Protein AF-A0A969T5L8-F1 (afdb_monomer)

Mean predicted aligned error: 5.23 Å

Secondary structure (DSSP, 8-state):
--HHHHHHHHHHHHHHHHHHHHHHTS-HHHHHHHHHH-SS--HHHHHHHHHHHHHHHHHHHHHHHHHHHHTT-----

pLDDT: mean 90.13, std 11.82, range [40.94, 98.06]

Sequence (77 aa):
MDALSYLSEQRYYKEKIRAMEKKYKTTFEEFESKVKSGDKETFTDWDDYIDWKAYHKLNININKMIEDVRLGNFKVA

Radius of gyration: 15.65 Å; Cα contacts (8 Å, |Δi|>4): 41; chains: 1; bounding box: 38×22×43 Å

Foldseek 3Di:
DDLVVLVVLLVVLVVLLVVLCVVVVDHLVVLVCCQVVPPDHDVVSVVSNVVNVVSVVVNVVSVVVSVCVVVVVPPPD

Structure (mmCIF, N/CA/C/O backbone):
data_AF-A0A969T5L8-F1
#
_entry.id   AF-A0A969T5L8-F1
#
loop_
_atom_site.group_PDB
_atom_site.id
_atom_site.type_symbol
_atom_site.label_atom_id
_atom_site.label_alt_id
_atom_site.label_comp_id
_atom_site.label_asym_id
_atom_site.label_entity_id
_atom_site.label_seq_id
_atom_site.pdbx_PDB_ins_code
_atom_site.Cartn_x
_atom_site.Cartn_y
_atom_site.Cartn_z
_atom_site.occupancy
_atom_site.B_iso_or_equiv
_atom_site.auth_seq_id
_atom_site.auth_comp_id
_atom_site.auth_asym_id
_atom_site.auth_atom_id
_atom_site.pdbx_PDB_model_num
ATOM 1 N N . MET A 1 1 ? 13.888 3.494 -19.399 1.00 61.28 1 MET A N 1
ATOM 2 C CA . MET A 1 1 ? 13.999 3.231 -17.950 1.00 61.28 1 MET A CA 1
ATOM 3 C C . MET A 1 1 ? 14.764 1.926 -17.794 1.00 61.28 1 MET A C 1
ATOM 5 O O . MET A 1 1 ? 14.493 1.020 -18.573 1.00 61.28 1 MET A O 1
ATOM 9 N N . ASP A 1 2 ? 15.769 1.856 -16.922 1.00 77.94 2 ASP A N 1
ATOM 10 C CA . ASP A 1 2 ? 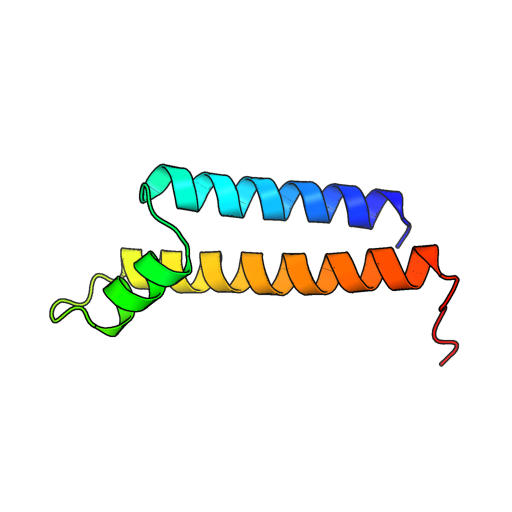16.646 0.680 -16.786 1.00 77.94 2 ASP A CA 1
ATOM 11 C C . ASP A 1 2 ? 16.209 -0.255 -15.638 1.00 77.94 2 ASP A C 1
ATOM 13 O O . ASP A 1 2 ? 15.354 0.087 -14.819 1.00 77.94 2 ASP A O 1
ATOM 17 N N . ALA A 1 3 ? 16.785 -1.462 -15.579 1.00 80.88 3 ALA A N 1
ATOM 18 C CA . ALA A 1 3 ? 16.446 -2.463 -14.562 1.00 80.88 3 ALA A CA 1
ATOM 19 C C . ALA A 1 3 ? 16.688 -1.961 -13.123 1.00 80.88 3 ALA A C 1
ATOM 21 O O . ALA A 1 3 ? 15.948 -2.317 -12.205 1.00 80.88 3 ALA A O 1
ATOM 22 N N . LEU A 1 4 ? 17.707 -1.120 -12.926 1.00 86.12 4 LEU A N 1
ATOM 23 C CA . LEU A 1 4 ? 18.039 -0.533 -11.628 1.00 86.12 4 LEU A CA 1
ATOM 24 C C . LEU A 1 4 ? 16.956 0.443 -11.151 1.00 86.12 4 LEU A C 1
ATOM 26 O O . LEU A 1 4 ? 16.585 0.408 -9.976 1.00 86.12 4 LEU A O 1
ATOM 30 N N . SER A 1 5 ? 16.404 1.252 -12.056 1.00 90.00 5 SER A N 1
ATOM 31 C CA . SER A 1 5 ? 15.298 2.172 -11.767 1.00 90.00 5 SER A CA 1
ATOM 32 C C . SER A 1 5 ? 14.072 1.412 -11.260 1.00 90.00 5 SER A C 1
ATOM 34 O O . SER A 1 5 ? 13.549 1.730 -10.193 1.00 90.00 5 SER A O 1
ATOM 36 N N . TYR A 1 6 ? 13.679 0.333 -11.947 1.00 90.75 6 TYR A N 1
ATOM 37 C CA . TYR A 1 6 ? 12.535 -0.481 -11.527 1.00 90.75 6 TYR A CA 1
ATOM 38 C C . TYR A 1 6 ? 12.745 -1.154 -10.164 1.00 90.75 6 TYR A C 1
ATOM 40 O O . TYR A 1 6 ? 11.817 -1.225 -9.360 1.00 90.75 6 TYR A O 1
ATOM 48 N N . LEU A 1 7 ? 13.960 -1.626 -9.862 1.00 92.44 7 LEU A N 1
ATOM 49 C CA . LEU A 1 7 ? 14.274 -2.215 -8.553 1.00 92.44 7 LEU A CA 1
ATOM 50 C C . LEU A 1 7 ? 14.223 -1.179 -7.421 1.00 92.44 7 LEU A C 1
ATOM 52 O O . LEU A 1 7 ? 13.751 -1.488 -6.323 1.00 92.44 7 LEU A O 1
ATOM 56 N N . SER A 1 8 ? 14.678 0.048 -7.683 1.00 94.50 8 SER A N 1
ATOM 57 C CA . SER A 1 8 ? 14.582 1.162 -6.734 1.00 94.50 8 SER A CA 1
ATOM 58 C C . SER A 1 8 ? 13.122 1.515 -6.435 1.00 94.50 8 SER A C 1
ATOM 60 O O . SER A 1 8 ? 12.721 1.583 -5.271 1.00 94.50 8 SER A O 1
ATOM 62 N N . GLU A 1 9 ? 12.292 1.642 -7.473 1.00 94.75 9 GLU A N 1
ATOM 63 C CA . GLU A 1 9 ? 10.857 1.898 -7.316 1.00 94.75 9 GLU A CA 1
ATOM 64 C C . GLU A 1 9 ? 10.146 0.753 -6.585 1.00 94.75 9 GLU A C 1
ATOM 66 O O . GLU A 1 9 ? 9.361 0.991 -5.667 1.00 94.75 9 GLU A O 1
ATOM 71 N N . GLN A 1 10 ? 10.465 -0.503 -6.912 1.00 96.00 10 GLN A N 1
ATOM 72 C CA . GLN A 1 10 ? 9.925 -1.665 -6.202 1.00 96.00 10 GLN A CA 1
ATOM 73 C C . GLN A 1 10 ? 10.231 -1.586 -4.701 1.00 96.00 10 GLN A C 1
ATOM 75 O O . GLN A 1 10 ? 9.362 -1.849 -3.865 1.00 96.00 10 GLN A O 1
ATOM 80 N N . ARG A 1 11 ? 11.468 -1.220 -4.343 1.00 96.50 11 ARG A N 1
ATOM 81 C CA . ARG A 1 11 ? 11.865 -1.043 -2.945 1.00 96.50 11 ARG A CA 1
ATOM 82 C C . ARG A 1 11 ? 11.047 0.061 -2.279 1.00 96.50 11 ARG A C 1
ATOM 84 O O . ARG A 1 11 ? 10.537 -0.165 -1.184 1.00 96.50 11 ARG A O 1
ATOM 91 N N . TYR A 1 12 ? 10.876 1.199 -2.947 1.00 97.12 12 TYR A N 1
ATOM 92 C CA . TYR A 1 12 ? 10.072 2.310 -2.443 1.00 97.12 12 TYR A CA 1
ATOM 93 C C . TYR A 1 12 ? 8.632 1.880 -2.121 1.00 97.12 12 TYR A C 1
ATOM 95 O O . TYR A 1 12 ? 8.166 2.082 -0.999 1.00 97.12 12 TYR A O 1
ATOM 103 N N . TYR A 1 13 ? 7.937 1.216 -3.052 1.00 97.38 13 TYR A N 1
ATOM 104 C CA . TYR A 1 13 ? 6.556 0.781 -2.809 1.00 97.38 13 TYR A CA 1
ATOM 105 C C . TYR A 1 13 ? 6.457 -0.295 -1.725 1.00 97.38 13 TYR A C 1
ATOM 107 O O . TYR A 1 13 ? 5.536 -0.252 -0.910 1.00 97.38 13 TYR A O 1
ATOM 115 N N . LYS A 1 14 ? 7.425 -1.217 -1.639 1.00 97.38 14 LYS A N 1
ATOM 116 C CA . LYS A 1 14 ? 7.495 -2.189 -0.534 1.00 97.38 14 LYS A CA 1
ATOM 117 C C . LYS A 1 14 ? 7.673 -1.512 0.823 1.00 97.38 14 LYS A C 1
ATOM 119 O O . LYS A 1 14 ? 7.059 -1.938 1.797 1.00 97.38 14 LYS A O 1
ATOM 124 N N .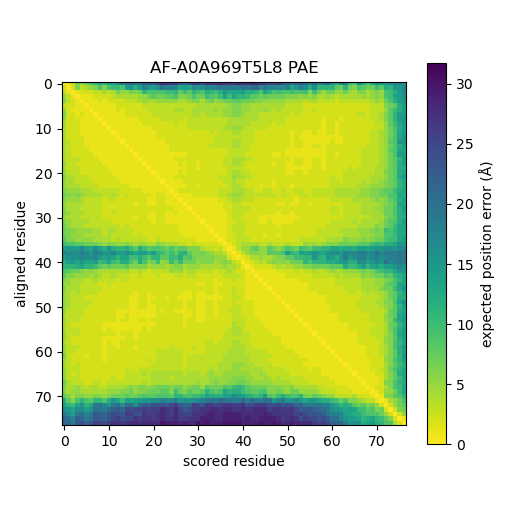 GLU A 1 15 ? 8.495 -0.470 0.908 1.00 97.94 15 GLU A N 1
ATOM 125 C CA . GLU A 1 15 ? 8.673 0.303 2.142 1.00 97.94 15 GLU A CA 1
ATOM 126 C C . GLU A 1 15 ? 7.393 1.061 2.521 1.00 97.94 15 GLU A C 1
ATOM 128 O O . GLU A 1 15 ? 7.017 1.058 3.694 1.00 97.94 15 GLU A O 1
ATOM 133 N N . LYS A 1 16 ? 6.672 1.630 1.545 1.00 98.06 16 LYS A N 1
ATOM 134 C CA . LYS A 1 16 ? 5.366 2.272 1.776 1.00 98.06 16 LYS A CA 1
ATOM 135 C C . LYS A 1 16 ? 4.301 1.294 2.267 1.00 98.06 16 LYS A C 1
ATOM 137 O O . LYS A 1 16 ? 3.624 1.597 3.245 1.00 98.06 16 LYS A O 1
ATOM 142 N N . ILE A 1 17 ? 4.203 0.112 1.657 1.00 97.81 17 ILE A N 1
ATOM 143 C CA . ILE A 1 17 ? 3.292 -0.955 2.104 1.00 97.81 17 ILE A CA 1
ATOM 144 C C . ILE A 1 17 ? 3.615 -1.356 3.550 1.00 97.81 17 ILE A C 1
ATOM 146 O O . ILE A 1 17 ? 2.738 -1.307 4.407 1.00 97.81 17 ILE A O 1
ATOM 150 N N . ARG A 1 18 ? 4.889 -1.632 3.865 1.00 97.56 18 ARG A N 1
ATOM 151 C CA . ARG A 1 18 ? 5.323 -1.984 5.233 1.00 97.56 18 ARG A CA 1
ATOM 152 C C . ARG A 1 18 ? 5.042 -0.885 6.255 1.00 97.56 18 ARG A C 1
ATOM 154 O O . ARG A 1 18 ? 4.754 -1.174 7.415 1.00 97.56 18 ARG A O 1
ATOM 161 N N . ALA A 1 19 ? 5.161 0.380 5.856 1.00 97.69 19 ALA A N 1
ATOM 162 C CA . ALA A 1 19 ? 4.840 1.502 6.728 1.00 97.69 19 ALA A CA 1
ATOM 163 C C . ALA A 1 19 ? 3.346 1.522 7.087 1.00 97.69 19 ALA A C 1
ATOM 165 O O . ALA A 1 19 ? 3.018 1.749 8.251 1.00 97.69 19 ALA A O 1
ATOM 166 N N . MET A 1 20 ? 2.463 1.222 6.129 1.00 97.38 20 MET A N 1
ATOM 167 C CA . MET A 1 20 ? 1.022 1.110 6.370 1.00 97.38 20 MET A CA 1
ATOM 168 C C . MET A 1 20 ? 0.674 -0.107 7.235 1.00 97.38 20 MET A C 1
ATOM 170 O O . MET A 1 20 ? -0.024 0.046 8.238 1.00 97.38 20 MET A O 1
ATOM 174 N N . GLU A 1 21 ? 1.255 -1.275 6.944 1.00 97.25 21 GLU A N 1
ATOM 175 C CA . GLU A 1 21 ? 1.112 -2.481 7.779 1.00 97.25 21 GLU A CA 1
ATOM 176 C C . GLU A 1 21 ? 1.529 -2.205 9.228 1.00 97.25 21 GLU A C 1
ATOM 178 O O . GLU A 1 21 ? 0.852 -2.609 10.171 1.00 97.25 21 GLU A O 1
ATOM 183 N N . LYS A 1 22 ? 2.618 -1.454 9.435 1.00 97.25 22 LYS A N 1
ATOM 184 C CA . LYS A 1 22 ? 3.079 -1.060 10.772 1.00 97.25 22 LYS A CA 1
ATOM 185 C C . LYS A 1 22 ? 2.169 -0.021 11.432 1.00 97.25 22 LYS A C 1
ATOM 187 O O . LYS A 1 22 ? 1.956 -0.104 12.643 1.00 97.25 22 LYS A O 1
ATOM 192 N N . LYS A 1 23 ? 1.662 0.955 10.670 1.00 96.50 23 LYS A N 1
ATOM 193 C CA . LYS A 1 23 ? 0.747 2.006 11.153 1.00 96.50 23 LYS A CA 1
ATOM 194 C C . LYS A 1 23 ? -0.549 1.394 11.682 1.00 96.50 23 LYS A C 1
ATOM 196 O O . LYS A 1 23 ? -0.973 1.742 12.780 1.00 96.50 23 LYS A O 1
ATOM 201 N N . TYR A 1 24 ? -1.127 0.456 10.936 1.00 95.50 24 TYR A N 1
ATOM 202 C CA . TYR A 1 24 ? -2.412 -0.162 11.266 1.00 95.50 24 TYR A CA 1
ATOM 203 C C . TYR A 1 24 ? -2.306 -1.502 12.000 1.00 95.50 24 TYR A C 1
ATOM 205 O O . TYR A 1 24 ? -3.303 -1.965 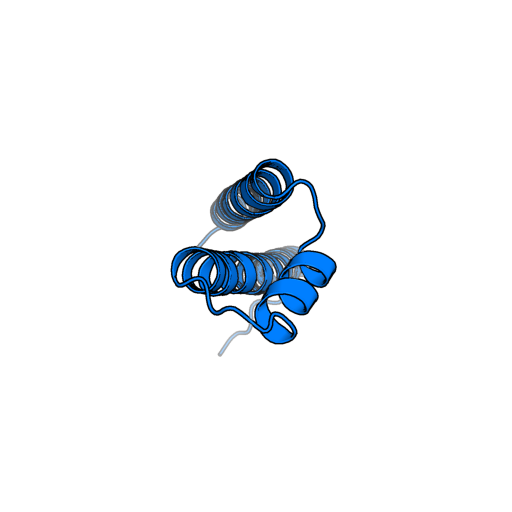12.548 1.00 95.50 24 TYR A O 1
ATOM 213 N N . LYS A 1 25 ? -1.106 -2.096 12.067 1.00 96.69 25 LYS A N 1
ATOM 214 C CA . LYS A 1 25 ? -0.822 -3.404 12.688 1.00 96.69 25 LYS A CA 1
ATOM 215 C C . LYS A 1 25 ? -1.706 -4.529 12.141 1.00 96.69 25 LYS A C 1
ATOM 217 O O . LYS A 1 25 ? -2.170 -5.380 12.892 1.00 96.69 25 LYS A O 1
ATOM 222 N N . THR A 1 26 ? -1.952 -4.502 10.838 1.00 95.50 26 THR A N 1
ATOM 223 C CA . THR A 1 26 ? -2.878 -5.399 10.138 1.00 95.50 26 THR A CA 1
ATOM 224 C C . THR A 1 26 ? -2.446 -5.521 8.679 1.00 95.50 26 THR A C 1
ATOM 226 O O . THR A 1 26 ? -1.602 -4.748 8.212 1.00 95.50 26 THR A O 1
ATOM 229 N N . THR A 1 27 ? -2.998 -6.497 7.968 1.00 96.56 27 THR A N 1
ATOM 230 C CA . THR A 1 27 ? -2.795 -6.664 6.523 1.00 96.56 27 THR A CA 1
ATOM 231 C C . THR A 1 27 ? -3.654 -5.685 5.720 1.00 96.56 27 THR A C 1
ATOM 233 O O . THR A 1 27 ? -4.626 -5.122 6.230 1.00 96.56 27 THR A O 1
ATOM 236 N N . PHE A 1 28 ? -3.318 -5.478 4.444 1.00 96.44 28 PHE A N 1
ATOM 237 C CA . PHE A 1 28 ? -4.120 -4.619 3.570 1.00 96.44 28 PHE A CA 1
ATOM 238 C C . PHE A 1 28 ? -5.553 -5.144 3.422 1.00 96.44 28 PHE A C 1
ATOM 240 O O . PHE A 1 28 ? -6.494 -4.358 3.408 1.00 96.44 28 PHE A O 1
ATOM 247 N N . GLU A 1 29 ? -5.732 -6.461 3.341 1.00 96.44 29 GLU A N 1
ATOM 248 C CA . GLU A 1 29 ? -7.030 -7.110 3.163 1.00 96.44 29 GLU A CA 1
ATOM 249 C C . GLU A 1 29 ? -7.940 -6.900 4.381 1.00 96.44 29 GLU A C 1
ATOM 251 O O . GLU A 1 29 ? -9.111 -6.541 4.238 1.00 96.44 29 GLU A O 1
ATOM 256 N N . GLU A 1 30 ? -7.393 -7.066 5.585 1.00 95.75 30 GLU A N 1
ATOM 257 C CA . GLU A 1 30 ? -8.104 -6.798 6.839 1.00 95.75 30 GLU A CA 1
ATOM 258 C C . GLU A 1 30 ? -8.456 -5.310 6.973 1.00 95.75 30 GLU A C 1
ATOM 260 O O . GLU A 1 30 ? -9.583 -4.965 7.340 1.00 95.75 30 GLU A O 1
ATOM 265 N N . PHE A 1 31 ? -7.520 -4.420 6.626 1.00 95.50 31 PHE A N 1
ATOM 266 C CA . PHE A 1 31 ? -7.760 -2.979 6.623 1.00 95.50 31 PHE A CA 1
ATOM 267 C C . PHE A 1 31 ? -8.837 -2.582 5.609 1.00 95.50 31 PHE A C 1
ATOM 269 O O . PHE A 1 31 ? -9.757 -1.839 5.943 1.00 95.50 31 PHE A O 1
ATOM 276 N N . GLU A 1 32 ? -8.773 -3.116 4.389 1.00 95.94 32 GLU A N 1
ATOM 277 C CA . GLU A 1 32 ? -9.766 -2.883 3.344 1.00 95.94 32 GLU A CA 1
ATOM 278 C C . GLU A 1 32 ? -11.157 -3.337 3.797 1.00 95.94 32 GLU A C 1
ATOM 280 O O . GLU A 1 32 ? -12.131 -2.604 3.605 1.00 95.94 32 GLU A O 1
ATOM 285 N N . SER A 1 33 ? -11.259 -4.518 4.415 1.00 94.31 33 SER A N 1
ATOM 286 C CA . SER A 1 33 ? -12.525 -4.995 4.972 1.00 94.31 33 SER A CA 1
ATOM 287 C C . SER A 1 33 ? -13.048 -4.023 6.022 1.00 94.31 33 SER A C 1
ATOM 289 O O . SER A 1 33 ? -14.202 -3.617 5.937 1.00 94.31 33 SER A O 1
ATOM 291 N N . LYS A 1 34 ? -12.199 -3.597 6.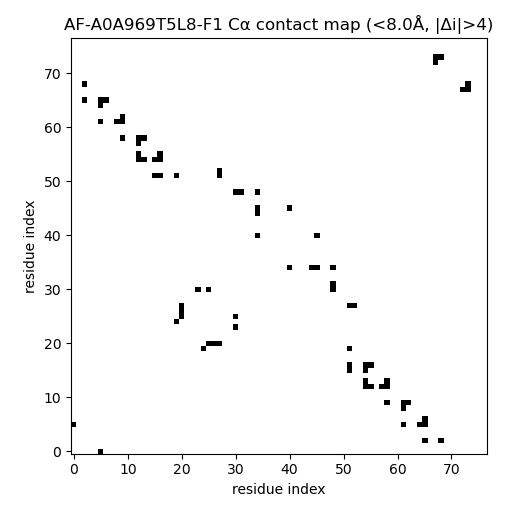966 1.00 93.12 34 LYS A N 1
ATOM 292 C CA . LYS A 1 34 ? -12.568 -2.652 8.027 1.00 93.12 34 LYS A CA 1
ATOM 293 C C . LYS A 1 34 ? -13.075 -1.319 7.468 1.00 93.12 34 LYS A C 1
ATOM 295 O O . LYS A 1 34 ? -14.083 -0.816 7.954 1.00 93.12 34 LYS A O 1
ATOM 300 N N . VAL A 1 35 ? -12.390 -0.746 6.478 1.00 93.75 35 VAL A N 1
ATOM 301 C CA . VAL A 1 35 ? -12.770 0.546 5.875 1.00 93.75 35 VAL A CA 1
ATOM 302 C C . VAL A 1 35 ? -14.101 0.437 5.133 1.00 93.75 35 VAL A C 1
ATOM 304 O O . VAL A 1 35 ? -14.947 1.316 5.262 1.00 93.75 35 VAL A O 1
ATOM 307 N N . LYS A 1 36 ? -14.325 -0.660 4.400 1.00 92.06 36 LYS A N 1
ATOM 308 C CA . LYS A 1 36 ? -15.556 -0.861 3.621 1.00 92.06 36 LYS A CA 1
ATOM 309 C C . LYS A 1 36 ? -16.762 -1.289 4.457 1.00 92.06 36 LYS A C 1
ATOM 311 O O . LYS A 1 36 ? -17.885 -0.998 4.061 1.00 92.06 36 LYS A O 1
ATOM 316 N N . SER A 1 37 ? -16.548 -2.026 5.547 1.00 91.31 37 SER A N 1
ATOM 317 C CA . SER A 1 37 ? -17.620 -2.556 6.401 1.00 91.31 37 SER A CA 1
ATOM 318 C C . SER A 1 37 ? -17.884 -1.711 7.645 1.00 91.31 37 SER A C 1
ATOM 320 O O . SER A 1 37 ? -18.729 -2.079 8.455 1.00 91.31 37 SER A O 1
ATOM 322 N N . GLY A 1 38 ? -17.108 -0.651 7.869 1.00 83.12 38 GLY A N 1
ATOM 323 C CA . GLY A 1 38 ? -17.248 0.196 9.043 1.00 83.12 38 GLY A CA 1
ATOM 324 C C . GLY A 1 38 ? -18.496 1.069 8.960 1.00 83.12 38 GLY A C 1
ATOM 325 O O . GLY A 1 38 ? -18.665 1.817 8.003 1.00 83.12 38 GLY A O 1
ATOM 326 N N . ASP A 1 39 ? -19.322 1.047 10.008 1.00 73.56 39 ASP A N 1
ATOM 327 C CA . ASP A 1 39 ? -20.500 1.924 10.119 1.00 73.56 39 ASP A CA 1
ATOM 328 C C . ASP A 1 39 ? -20.125 3.413 10.238 1.00 73.56 39 ASP A C 1
ATOM 330 O O . ASP A 1 39 ? -20.949 4.297 10.002 1.00 73.56 39 ASP A O 1
ATOM 334 N N . LYS A 1 40 ? -18.877 3.705 10.632 1.00 81.19 40 LYS A N 1
ATOM 335 C CA . LYS A 1 40 ? -18.358 5.063 10.791 1.00 81.19 40 LYS A CA 1
ATOM 336 C C . LYS A 1 40 ? -17.281 5.350 9.755 1.00 81.19 40 LYS A C 1
ATOM 338 O O . LYS A 1 40 ? -16.185 4.797 9.814 1.00 81.19 40 LYS A O 1
ATOM 343 N N . GLU A 1 41 ? -17.592 6.280 8.864 1.00 81.94 41 GLU A N 1
ATOM 344 C CA . GLU A 1 41 ? -16.655 6.792 7.877 1.00 81.94 41 GLU A CA 1
ATOM 345 C C . GLU A 1 41 ? -15.596 7.676 8.551 1.00 81.94 41 GLU A C 1
ATOM 347 O O . GLU A 1 41 ? -15.899 8.724 9.128 1.00 81.94 41 GLU A O 1
ATOM 352 N N . THR A 1 42 ? -14.337 7.24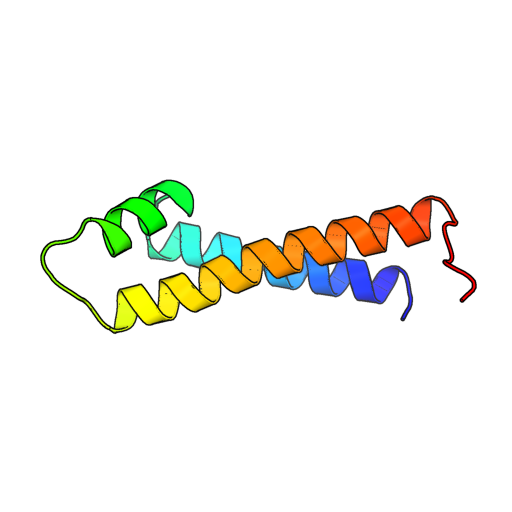2 8.487 1.00 90.31 42 THR A N 1
ATOM 353 C CA . THR A 1 42 ? -13.182 8.051 8.887 1.00 90.31 42 THR A CA 1
ATOM 354 C C . THR A 1 42 ? -12.450 8.468 7.619 1.00 90.31 42 THR A C 1
ATOM 356 O O . THR A 1 42 ? -11.811 7.631 6.990 1.00 90.31 42 THR A O 1
ATOM 359 N N . PHE A 1 43 ? -12.515 9.752 7.250 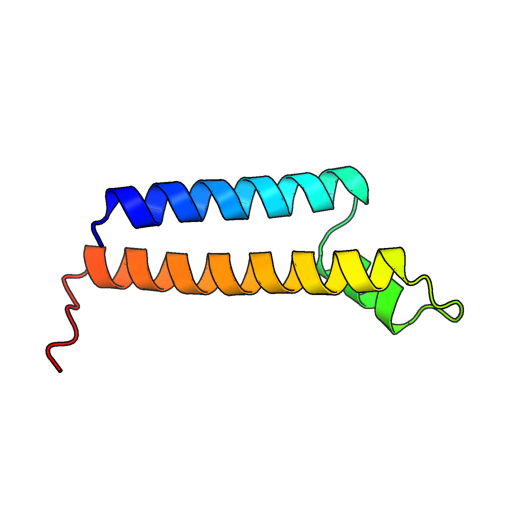1.00 91.56 43 PHE A N 1
ATOM 360 C CA . PHE A 1 43 ? -11.859 10.277 6.040 1.00 91.56 43 PHE A CA 1
ATOM 361 C C . PHE A 1 43 ? -10.379 9.890 5.954 1.00 91.56 43 PHE A C 1
ATOM 363 O O . PHE A 1 43 ? -9.929 9.422 4.919 1.00 91.56 43 PHE A O 1
ATOM 370 N N . THR A 1 44 ? -9.651 9.969 7.072 1.00 93.75 44 THR A N 1
ATOM 371 C CA . THR A 1 44 ? -8.245 9.551 7.136 1.00 93.75 44 THR A CA 1
ATOM 372 C C . THR A 1 44 ? -8.047 8.081 6.764 1.00 93.75 44 THR A C 1
ATOM 374 O O . THR A 1 44 ? -7.129 7.769 6.018 1.00 93.75 44 THR A O 1
ATOM 377 N N . ASP A 1 45 ? -8.919 7.180 7.228 1.00 94.31 45 ASP A N 1
ATOM 378 C CA . ASP A 1 45 ? -8.797 5.758 6.894 1.00 94.31 45 ASP A CA 1
ATOM 379 C C . ASP A 1 45 ? -9.116 5.499 5.412 1.00 94.31 45 ASP A C 1
ATOM 381 O O . ASP A 1 45 ? -8.513 4.618 4.803 1.00 94.31 45 ASP A O 1
ATOM 385 N N . TRP A 1 46 ? -10.020 6.280 4.813 1.00 95.50 46 TRP A N 1
ATOM 386 C CA . TRP A 1 46 ? -10.293 6.224 3.375 1.00 95.50 46 TRP A CA 1
ATOM 3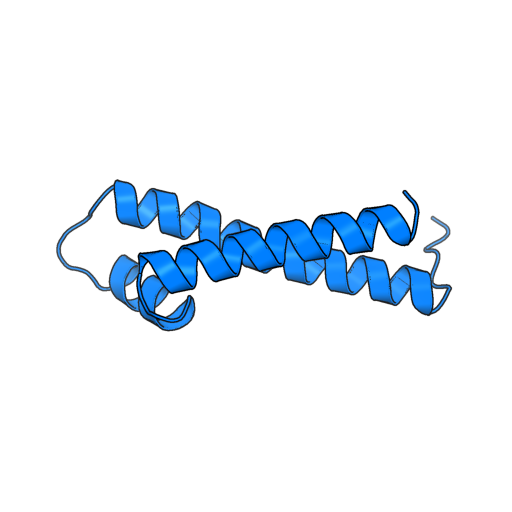87 C C . TRP A 1 46 ? -9.140 6.773 2.533 1.00 95.50 46 TRP A C 1
ATOM 389 O O . TRP A 1 46 ? -8.772 6.137 1.544 1.00 95.50 46 TRP A O 1
ATOM 399 N N . ASP A 1 47 ? -8.534 7.890 2.937 1.00 96.56 47 ASP A N 1
ATOM 400 C CA . ASP A 1 47 ? -7.347 8.450 2.282 1.00 96.56 47 ASP A CA 1
ATOM 401 C C . ASP A 1 47 ? -6.184 7.446 2.328 1.00 96.56 47 ASP A C 1
ATOM 403 O O . ASP A 1 47 ? -5.608 7.090 1.297 1.00 96.56 47 ASP A O 1
ATOM 407 N N . ASP A 1 48 ? -5.903 6.899 3.515 1.00 96.75 48 ASP A N 1
ATOM 408 C CA . ASP A 1 48 ? -4.874 5.878 3.707 1.00 96.75 48 ASP A CA 1
ATOM 409 C C . ASP A 1 48 ? -5.190 4.586 2.928 1.00 96.75 48 ASP A C 1
ATOM 411 O O . ASP A 1 48 ? -4.282 3.948 2.390 1.00 96.75 48 ASP A O 1
ATOM 415 N N . TYR A 1 49 ? -6.466 4.203 2.804 1.00 97.06 49 TYR A N 1
ATOM 416 C CA . TYR A 1 49 ? -6.896 3.067 1.981 1.00 97.06 49 TYR A CA 1
ATOM 417 C C . TYR A 1 49 ? -6.612 3.284 0.496 1.00 97.06 49 TYR A C 1
ATOM 419 O O . TYR A 1 49 ? -6.100 2.377 -0.1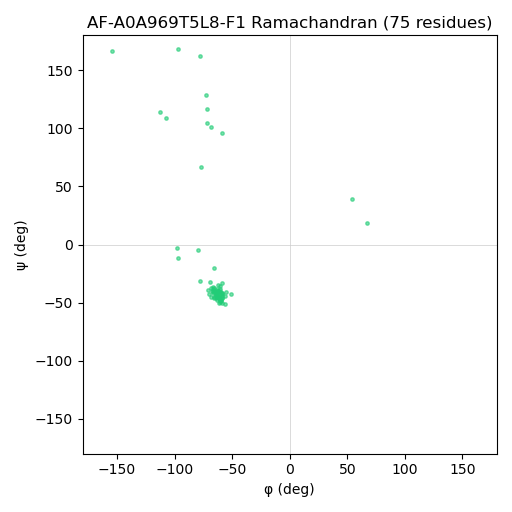70 1.00 97.06 49 TYR A O 1
ATOM 427 N N . ILE A 1 50 ? -6.933 4.466 -0.032 1.00 96.88 50 ILE A N 1
ATOM 428 C CA . ILE A 1 50 ? -6.695 4.811 -1.437 1.00 96.88 50 ILE A CA 1
ATOM 429 C C . ILE A 1 50 ? -5.195 4.741 -1.740 1.00 96.88 50 ILE A C 1
ATOM 431 O O . ILE A 1 50 ? -4.798 4.074 -2.704 1.00 96.88 50 ILE A O 1
ATOM 435 N N . ASP A 1 51 ? -4.371 5.341 -0.882 1.00 97.31 51 ASP A N 1
ATOM 436 C CA . ASP A 1 51 ? -2.912 5.320 -0.997 1.00 97.31 51 ASP A CA 1
ATOM 437 C C . ASP A 1 51 ? -2.354 3.897 -0.925 1.00 97.31 51 ASP A C 1
ATOM 439 O O . ASP A 1 51 ? -1.598 3.462 -1.800 1.00 97.31 51 ASP A O 1
ATOM 443 N N . TRP A 1 52 ? -2.754 3.129 0.089 1.00 98.00 52 TRP A N 1
ATOM 444 C CA . TRP A 1 52 ? -2.249 1.774 0.289 1.00 98.00 52 TRP A CA 1
ATOM 445 C C . TRP A 1 52 ? -2.635 0.855 -0.878 1.00 98.00 52 TRP A C 1
ATOM 447 O O . TRP A 1 52 ? -1.788 0.131 -1.419 1.00 98.00 52 TRP A O 1
ATOM 457 N N . LYS A 1 53 ? -3.874 0.959 -1.370 1.00 97.88 53 LYS A N 1
ATOM 458 C CA . LYS A 1 53 ? -4.330 0.237 -2.565 1.00 97.88 53 LYS A CA 1
ATOM 459 C C . LYS A 1 53 ? -3.524 0.618 -3.804 1.00 97.88 53 LYS A C 1
ATOM 461 O O . LYS A 1 53 ? -3.203 -0.254 -4.620 1.00 97.88 53 LYS A O 1
ATOM 466 N N . ALA A 1 54 ? -3.193 1.898 -3.968 1.00 97.88 54 ALA A N 1
ATOM 467 C CA . ALA A 1 54 ? -2.355 2.362 -5.068 1.00 97.88 54 ALA A CA 1
ATOM 468 C C . ALA A 1 54 ? -0.940 1.772 -4.977 1.00 97.88 54 ALA A C 1
ATOM 470 O O . ALA A 1 54 ? -0.448 1.242 -5.975 1.00 97.88 54 ALA A O 1
ATOM 471 N N . TYR A 1 55 ? -0.319 1.758 -3.793 1.00 97.62 55 TYR A N 1
ATOM 472 C CA . TYR A 1 55 ? 1.004 1.153 -3.595 1.00 97.62 55 TYR A CA 1
ATOM 473 C C . TYR A 1 55 ? 1.030 -0.336 -3.955 1.00 97.62 55 TYR A C 1
ATOM 475 O O . TYR A 1 55 ? 1.953 -0.772 -4.645 1.00 97.62 55 TYR A O 1
ATOM 483 N N . HIS A 1 56 ? 0.007 -1.114 -3.577 1.00 96.88 56 HIS A N 1
ATOM 484 C CA . HIS A 1 56 ? -0.096 -2.523 -3.983 1.00 96.88 56 HIS A CA 1
ATOM 485 C C . HIS A 1 56 ? -0.175 -2.680 -5.504 1.00 96.88 56 HIS A C 1
ATOM 487 O O . HIS A 1 56 ? 0.567 -3.478 -6.083 1.00 96.88 56 HIS A O 1
ATOM 493 N N . LYS A 1 57 ? -1.030 -1.896 -6.172 1.00 97.25 57 LYS A N 1
ATOM 494 C CA . LYS A 1 57 ? -1.165 -1.938 -7.637 1.00 97.25 57 LYS A CA 1
ATOM 495 C C . LYS A 1 57 ? 0.135 -1.561 -8.348 1.00 97.25 57 LYS A C 1
ATOM 497 O O . LYS A 1 57 ? 0.534 -2.244 -9.289 1.00 97.25 57 LYS A O 1
ATOM 502 N N . LEU A 1 58 ? 0.802 -0.504 -7.894 1.00 96.69 58 LEU A N 1
ATOM 503 C CA . LEU A 1 58 ? 2.058 -0.035 -8.480 1.00 96.69 58 LEU A CA 1
ATOM 504 C C . LEU A 1 58 ? 3.183 -1.052 -8.274 1.00 96.69 58 LEU A C 1
ATOM 506 O O . LEU A 1 58 ? 3.889 -1.371 -9.227 1.00 96.69 58 LEU A O 1
ATOM 510 N N . ASN A 1 59 ? 3.282 -1.654 -7.087 1.00 96.50 59 ASN A N 1
ATOM 511 C CA . ASN A 1 59 ? 4.235 -2.731 -6.824 1.00 96.50 59 ASN A CA 1
ATOM 512 C C . ASN A 1 59 ? 3.997 -3.950 -7.737 1.00 96.50 59 ASN A C 1
ATOM 514 O O . ASN A 1 59 ? 4.955 -4.509 -8.264 1.00 96.50 59 ASN A O 1
ATOM 518 N N . ILE A 1 60 ? 2.738 -4.342 -7.984 1.00 96.31 60 ILE A N 1
ATOM 519 C CA . ILE A 1 60 ? 2.407 -5.415 -8.943 1.00 96.31 60 ILE A CA 1
ATOM 520 C C . ILE A 1 60 ? 2.856 -5.044 -10.361 1.00 96.31 60 ILE A C 1
ATOM 522 O O . ILE A 1 60 ? 3.461 -5.868 -11.045 1.00 96.31 60 ILE A O 1
ATOM 526 N N . ASN A 1 61 ? 2.581 -3.819 -10.807 1.00 95.25 61 ASN A N 1
ATOM 527 C CA . ASN A 1 61 ? 2.969 -3.368 -12.143 1.00 95.25 61 ASN A CA 1
ATOM 528 C C . ASN A 1 61 ? 4.490 -3.334 -12.312 1.00 95.25 61 ASN A C 1
ATOM 530 O O . ASN A 1 61 ? 4.999 -3.812 -13.321 1.00 95.25 61 ASN A O 1
ATOM 534 N N . ILE A 1 62 ? 5.223 -2.839 -11.316 1.00 94.25 62 ILE A N 1
ATOM 535 C CA . ILE A 1 62 ? 6.689 -2.809 -11.352 1.00 94.25 62 ILE A CA 1
ATOM 536 C C . ILE A 1 62 ? 7.276 -4.214 -11.344 1.00 94.25 62 ILE A C 1
ATOM 538 O O . ILE A 1 62 ? 8.229 -4.467 -12.073 1.00 94.25 62 ILE A O 1
ATOM 542 N N . ASN A 1 63 ? 6.690 -5.156 -10.601 1.00 93.44 63 ASN A N 1
ATOM 543 C CA . ASN A 1 63 ? 7.124 -6.553 -10.657 1.00 93.44 63 ASN A CA 1
ATOM 544 C C . ASN A 1 63 ? 7.007 -7.127 -12.071 1.00 93.44 63 ASN A C 1
ATOM 546 O O . ASN A 1 63 ? 7.937 -7.787 -12.524 1.00 93.44 63 ASN A O 1
ATOM 550 N N . LYS A 1 64 ? 5.913 -6.819 -12.780 1.00 92.88 64 LYS A N 1
ATOM 551 C CA . LYS A 1 64 ? 5.740 -7.214 -14.185 1.00 92.88 64 LYS A CA 1
ATOM 552 C C . LYS A 1 64 ? 6.785 -6.563 -15.089 1.00 92.88 64 LYS A C 1
ATOM 554 O O . LYS A 1 64 ? 7.403 -7.262 -15.874 1.00 92.88 64 LYS A O 1
ATOM 559 N N . MET A 1 65 ? 7.053 -5.265 -14.924 1.00 90.81 65 MET A N 1
ATOM 560 C CA . MET A 1 65 ? 8.087 -4.571 -15.710 1.00 90.81 65 MET A CA 1
ATOM 561 C C . MET A 1 65 ? 9.486 -5.155 -15.470 1.00 90.81 65 MET A C 1
ATOM 563 O O . MET A 1 65 ? 10.257 -5.326 -16.409 1.00 90.81 65 MET A O 1
ATOM 567 N N . ILE A 1 66 ? 9.813 -5.506 -14.221 1.00 90.44 66 ILE A N 1
ATOM 568 C CA . ILE A 1 66 ? 11.069 -6.188 -13.879 1.00 90.44 66 ILE A CA 1
ATOM 569 C C . ILE A 1 66 ? 11.142 -7.554 -14.568 1.00 90.44 66 ILE A C 1
ATOM 571 O O . ILE A 1 66 ? 12.200 -7.923 -15.073 1.00 90.44 66 ILE A O 1
ATOM 575 N N . GLU A 1 67 ? 10.049 -8.313 -14.573 1.00 90.31 67 GLU A N 1
ATOM 576 C CA . GLU A 1 67 ? 9.982 -9.626 -15.215 1.00 90.31 67 GLU A CA 1
ATOM 577 C C . GLU A 1 67 ? 10.134 -9.522 -16.737 1.00 90.31 67 GLU A C 1
ATOM 579 O O . GLU A 1 67 ? 10.969 -10.221 -17.309 1.00 90.31 67 GLU A O 1
ATOM 584 N N . ASP A 1 68 ? 9.433 -8.583 -17.373 1.00 88.62 68 ASP A N 1
ATOM 585 C CA . ASP A 1 68 ? 9.527 -8.319 -18.811 1.00 88.62 68 ASP A CA 1
ATOM 586 C C . ASP A 1 68 ? 10.962 -7.953 -19.220 1.00 88.62 68 ASP A C 1
ATOM 588 O O . ASP A 1 68 ? 11.509 -8.525 -20.167 1.00 88.62 68 ASP A O 1
ATOM 592 N N . VAL A 1 69 ? 11.620 -7.069 -18.457 1.00 86.06 69 VAL A N 1
ATOM 593 C CA . VAL A 1 69 ? 13.032 -6.707 -18.677 1.00 86.06 69 VAL A CA 1
ATOM 594 C C . VAL A 1 69 ? 13.956 -7.913 -18.484 1.00 86.06 69 VAL A C 1
ATOM 596 O O . VAL A 1 69 ? 14.896 -8.091 -19.257 1.00 86.06 69 VAL A O 1
ATOM 599 N N . ARG A 1 70 ? 13.706 -8.765 -17.481 1.00 82.56 70 ARG A N 1
ATOM 600 C CA . ARG A 1 70 ? 14.522 -9.965 -17.213 1.00 82.56 70 ARG A CA 1
ATOM 601 C C . ARG A 1 70 ? 14.394 -11.029 -18.294 1.00 82.56 70 ARG A C 1
ATOM 603 O O . ARG A 1 70 ? 15.386 -11.682 -18.602 1.00 82.56 70 ARG A O 1
ATOM 610 N N . LEU A 1 71 ? 13.199 -11.211 -18.847 1.00 85.50 71 LEU A N 1
ATOM 611 C CA . LEU A 1 71 ? 12.936 -12.184 -19.908 1.00 85.50 71 LEU A CA 1
ATOM 612 C C . LEU A 1 71 ? 13.374 -11.684 -21.292 1.00 85.50 71 LEU A C 1
ATOM 614 O O . LEU A 1 71 ? 13.291 -12.434 -22.260 1.00 85.50 71 LEU A O 1
ATOM 618 N N . GLY A 1 72 ? 13.838 -10.434 -21.403 1.00 74.94 72 GLY A N 1
ATOM 619 C CA . GLY A 1 72 ? 14.131 -9.815 -22.696 1.00 74.94 72 GLY A CA 1
ATOM 620 C C . GLY A 1 72 ? 12.871 -9.579 -23.533 1.00 74.94 72 GLY A C 1
A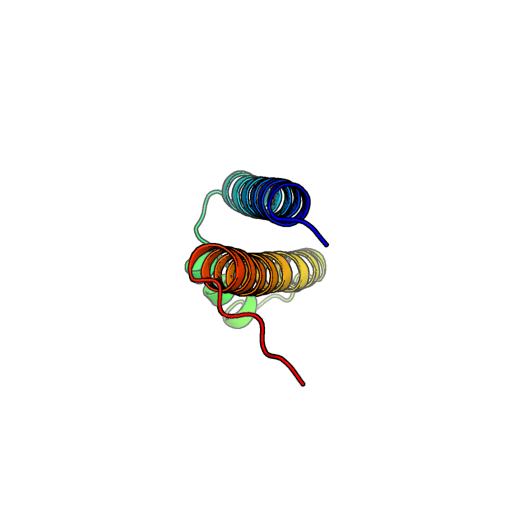TOM 621 O O . GLY A 1 72 ? 12.969 -9.383 -24.744 1.00 74.94 72 GLY A O 1
ATOM 622 N N . ASN A 1 73 ? 11.693 -9.576 -22.898 1.00 66.12 73 ASN A N 1
ATOM 623 C CA . ASN A 1 73 ? 10.409 -9.266 -23.518 1.00 66.12 73 ASN A CA 1
ATOM 624 C C . ASN A 1 73 ? 10.286 -7.752 -23.696 1.00 66.12 73 ASN A C 1
ATOM 626 O O . ASN A 1 73 ? 9.456 -7.077 -23.086 1.00 66.12 73 ASN A O 1
ATOM 630 N N . PHE A 1 74 ? 11.124 -7.196 -24.562 1.00 63.81 74 PHE A N 1
ATOM 631 C CA . PHE A 1 74 ? 10.898 -5.861 -25.080 1.00 63.81 74 PHE A CA 1
ATOM 632 C C . PHE A 1 74 ? 9.716 -5.974 -26.035 1.00 63.81 74 PHE A C 1
ATOM 634 O O . PHE A 1 74 ? 9.853 -6.510 -27.134 1.00 63.81 74 PHE A O 1
ATOM 641 N N . LYS A 1 75 ? 8.532 -5.510 -25.620 1.00 55.09 75 LYS A N 1
ATOM 642 C CA . LYS A 1 75 ? 7.466 -5.227 -26.583 1.00 55.09 75 LYS A CA 1
ATOM 643 C C . LYS A 1 75 ? 8.007 -4.179 -27.553 1.00 55.09 75 LYS A C 1
ATOM 645 O O . LYS A 1 75 ? 8.006 -2.990 -27.249 1.00 55.09 75 LYS A O 1
ATOM 650 N N . VAL A 1 76 ? 8.514 -4.650 -28.688 1.00 45.19 76 VAL A N 1
ATOM 651 C CA . VAL A 1 76 ? 8.718 -3.845 -29.885 1.00 45.19 76 VAL A CA 1
ATOM 652 C C . VAL A 1 76 ? 7.307 -3.517 -30.361 1.00 45.19 76 VAL A C 1
ATOM 654 O O . VAL A 1 76 ? 6.591 -4.400 -30.832 1.00 45.19 76 VAL A O 1
ATOM 657 N N . ALA A 1 77 ? 6.871 -2.295 -30.062 1.00 40.94 77 ALA A N 1
ATOM 658 C CA . ALA A 1 77 ? 5.682 -1.706 -30.659 1.00 40.94 77 ALA A CA 1
ATOM 659 C C . ALA A 1 77 ? 5.992 -1.286 -32.099 1.00 40.94 77 ALA A C 1
ATOM 661 O O . ALA A 1 77 ? 7.148 -0.862 -32.340 1.00 40.94 77 ALA A O 1
#

Nearest PDB structures (foldseek):
  2q0o-assembly1_C  TM=6.713E-01  e=9.735E+00  Sinorhizobium fredii NGR234

Solvent-accessible surface area (backbone atoms only — not comparable to full-atom values): 4467 Å² total; per-residue (Å²): 138,55,74,66,57,44,52,52,51,39,50,53,31,52,51,52,49,52,50,49,31,62,74,69,71,46,53,71,67,62,50,50,48,48,66,74,70,43,94,68,88,50,68,66,59,51,52,52,46,54,52,50,54,47,34,54,53,52,39,53,51,38,51,49,52,50,48,32,63,72,71,65,57,70,82,80,123